Protein AF-A0A015N5W1-F1 (afdb_monomer)

Radius of gyration: 31.27 Å; Cα contacts (8 Å, |Δi|>4): 12; chains: 1; bounding box: 82×37×86 Å

Sequence (110 aa):
MEAPQNYKVSNILLIQNSITENEDDYIIESDNEEQQTYETDFAYLCEVLDKAKELLKESYNKPKRHLWLKNVRKNFRLLEKMNNDIKALENRRTMPKTWKNFNKNTMYWE

pLDDT: mean 76.63, std 20.02, range [40.5, 98.0]

Solvent-accessible surface area (backbone atoms only — not comparable to full-atom values): 7160 Å² total; per-residue (Å²): 138,86,79,86,83,80,85,78,77,84,79,82,75,71,91,80,76,80,81,73,80,71,74,76,70,71,75,76,77,69,52,60,65,58,55,52,47,51,56,49,50,52,52,50,54,51,50,53,51,51,52,52,51,48,53,56,59,66,35,72,84,42,98,57,38,70,64,52,47,66,62,54,54,64,72,46,52,63,58,52,48,42,54,50,51,43,52,55,51,62,77,40,72,90,52,93,82,55,81,87,78,47,47,94,72,39,66,87,67,125

Organism: Rhizophagus irregularis (strain DAOM 197198w) (NCBI:txid1432141)

Secondary structure (DSSP, 8-state):
-PPP------------S--------------HHHHHHHHHHHHHHHHHHHHHHHHHHHGGG-TTHHHHHHHHGGGGHHHHHHHHHHHHHHTTTTSPPPGGG--TTTTT--

Mean predicted aligned error: 15.24 Å

Structure (mmCIF, N/CA/C/O backbone):
data_AF-A0A015N5W1-F1
#
_entry.id   AF-A0A015N5W1-F1
#
loop_
_atom_site.group_PDB
_atom_site.id
_atom_site.type_symbol
_atom_site.label_atom_id
_atom_site.label_alt_id
_atom_site.label_comp_id
_atom_site.label_asym_id
_atom_site.label_entity_id
_atom_site.label_seq_id
_atom_site.pdbx_PDB_ins_code
_atom_site.Cartn_x
_atom_site.Cartn_y
_atom_site.Cartn_z
_atom_site.occupancy
_atom_site.B_iso_or_equiv
_atom_site.auth_seq_id
_atom_site.auth_comp_id
_atom_site.auth_asym_id
_atom_site.auth_atom_id
_atom_site.pdbx_PDB_model_num
ATOM 1 N N . MET A 1 1 ? 65.607 -6.293 -66.651 1.00 42.19 1 MET A N 1
ATOM 2 C CA . MET A 1 1 ? 66.135 -5.402 -65.598 1.00 42.19 1 MET A CA 1
ATOM 3 C C . MET A 1 1 ? 65.004 -4.479 -65.200 1.00 42.19 1 MET A C 1
ATOM 5 O O . MET A 1 1 ? 64.688 -3.560 -65.942 1.00 42.19 1 MET A O 1
ATOM 9 N N . GLU A 1 2 ? 64.316 -4.826 -64.118 1.00 40.50 2 GLU A N 1
ATOM 10 C CA . GLU A 1 2 ? 63.201 -4.058 -63.559 1.00 40.50 2 GLU A CA 1
ATOM 11 C C . GLU A 1 2 ? 63.750 -2.892 -62.727 1.00 40.50 2 GLU A C 1
ATOM 13 O O . GLU A 1 2 ? 64.698 -3.066 -61.962 1.00 40.50 2 GLU A O 1
ATOM 18 N N . ALA A 1 3 ? 63.173 -1.701 -62.898 1.00 46.28 3 ALA A N 1
ATOM 19 C CA . ALA A 1 3 ? 63.449 -0.535 -62.063 1.00 46.28 3 ALA A CA 1
ATOM 20 C C . ALA A 1 3 ? 62.454 -0.493 -60.883 1.00 46.28 3 ALA A C 1
ATOM 22 O O . ALA A 1 3 ? 61.292 -0.867 -61.061 1.00 46.28 3 ALA A O 1
ATOM 23 N N . PRO A 1 4 ? 62.871 -0.049 -59.683 1.00 46.78 4 PRO A N 1
ATOM 24 C CA . PRO A 1 4 ? 62.066 -0.183 -58.476 1.00 46.78 4 PRO A CA 1
ATOM 25 C C . PRO A 1 4 ? 60.916 0.833 -58.432 1.00 46.78 4 PRO A C 1
ATOM 27 O O . PRO A 1 4 ? 61.113 2.038 -58.584 1.00 46.78 4 PRO A O 1
ATOM 30 N N . GLN A 1 5 ? 59.710 0.325 -58.173 1.00 45.88 5 GLN A N 1
ATOM 31 C CA . GLN A 1 5 ? 58.515 1.105 -57.858 1.00 45.88 5 GLN A CA 1
ATOM 32 C C . GLN A 1 5 ? 58.645 1.696 -56.449 1.00 45.88 5 GLN A C 1
ATOM 34 O O . GLN A 1 5 ? 58.689 0.963 -55.463 1.00 45.88 5 GLN A O 1
ATOM 39 N N . ASN A 1 6 ? 58.711 3.025 -56.353 1.00 42.16 6 ASN A N 1
ATOM 40 C CA . ASN A 1 6 ? 58.744 3.743 -55.082 1.00 42.16 6 ASN A CA 1
ATOM 41 C C . ASN A 1 6 ? 57.307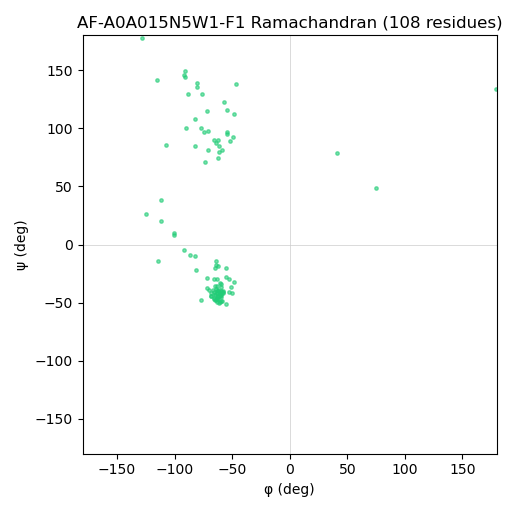 4.068 -54.645 1.00 42.16 6 ASN A C 1
ATOM 43 O O . ASN A 1 6 ? 56.678 5.003 -55.143 1.00 42.16 6 ASN A O 1
ATOM 47 N N . TYR A 1 7 ? 56.784 3.257 -53.732 1.00 45.91 7 TYR A N 1
ATOM 48 C CA . TYR A 1 7 ? 55.500 3.445 -53.064 1.00 45.91 7 TYR A CA 1
ATOM 49 C C . TYR A 1 7 ? 55.596 4.628 -52.090 1.00 45.91 7 TYR A C 1
ATOM 51 O O . TYR A 1 7 ? 56.060 4.497 -50.958 1.00 45.91 7 TYR A O 1
ATOM 59 N N . LYS A 1 8 ? 55.137 5.810 -52.515 1.00 45.31 8 LYS A N 1
ATOM 60 C CA . LYS A 1 8 ? 54.943 6.933 -51.593 1.00 45.31 8 LYS A CA 1
ATOM 61 C C . LYS A 1 8 ? 53.606 6.786 -50.870 1.00 45.31 8 LYS A C 1
ATOM 63 O O . LYS A 1 8 ? 52.539 6.947 -51.452 1.00 45.31 8 LYS A O 1
ATOM 68 N N . VAL A 1 9 ? 53.742 6.452 -49.591 1.00 45.0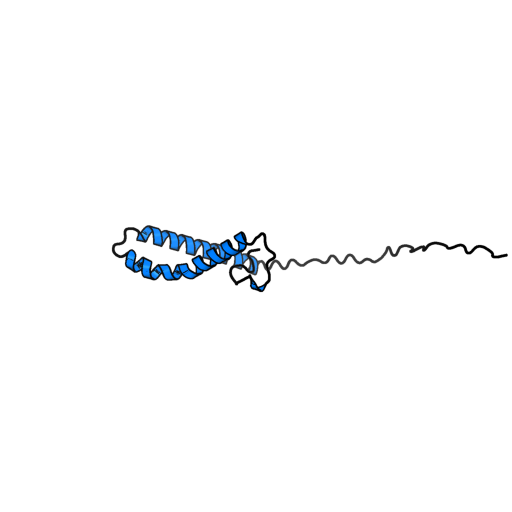9 9 VAL A N 1
ATOM 69 C CA . VAL A 1 9 ? 52.728 6.406 -48.537 1.00 45.09 9 VAL A CA 1
ATOM 70 C C . VAL A 1 9 ? 51.857 7.668 -48.541 1.00 45.09 9 VAL A C 1
ATOM 72 O O . VAL A 1 9 ? 52.348 8.782 -48.722 1.00 45.09 9 VAL A O 1
ATOM 75 N N . SER A 1 10 ? 50.557 7.446 -48.351 1.00 45.25 10 SER A N 1
ATOM 76 C CA . SER A 1 10 ? 49.458 8.408 -48.358 1.00 45.25 10 SER A CA 1
ATOM 77 C C . SER A 1 10 ? 49.714 9.656 -47.510 1.00 45.25 10 SER A C 1
ATOM 79 O O . SER A 1 10 ? 49.676 9.603 -46.283 1.00 45.25 10 SER A O 1
ATOM 81 N N . ASN A 1 11 ? 49.849 10.807 -48.167 1.00 46.12 11 ASN A N 1
ATOM 82 C CA . ASN A 1 11 ? 49.654 12.097 -47.515 1.00 46.12 11 ASN A CA 1
ATOM 83 C C . ASN A 1 11 ? 48.151 12.401 -47.484 1.00 46.12 11 ASN A C 1
ATOM 85 O O . ASN A 1 11 ? 47.633 13.092 -48.360 1.00 46.12 11 ASN A O 1
ATOM 89 N N . ILE A 1 12 ? 47.446 11.882 -46.474 1.00 48.31 12 ILE A N 1
ATOM 90 C CA . ILE A 1 12 ? 46.153 12.442 -46.056 1.00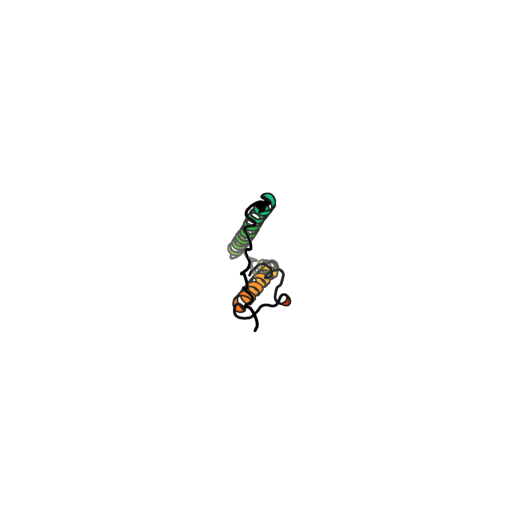 48.31 12 ILE A CA 1
ATOM 91 C C . ILE A 1 12 ? 46.484 13.781 -45.389 1.00 48.31 12 ILE A C 1
ATOM 93 O O . ILE A 1 12 ? 46.681 13.877 -44.179 1.00 48.31 12 ILE A O 1
ATOM 97 N N . LEU A 1 13 ? 46.679 14.802 -46.221 1.00 40.97 13 LEU A N 1
ATOM 98 C CA . LEU A 1 13 ? 46.956 16.159 -45.787 1.00 40.97 13 LEU A CA 1
ATOM 99 C C . LEU A 1 13 ? 45.645 16.760 -45.264 1.00 40.97 13 LEU A C 1
ATOM 101 O O . LEU A 1 13 ? 44.797 17.196 -46.034 1.00 40.97 13 LEU A O 1
ATOM 105 N N . LEU A 1 14 ? 45.498 16.700 -43.942 1.00 43.19 14 LEU A N 1
ATOM 106 C CA . LEU A 1 14 ? 44.869 17.707 -43.089 1.00 43.19 14 LEU A CA 1
ATOM 107 C C . LEU A 1 14 ? 43.585 18.360 -43.651 1.00 43.19 14 LEU A C 1
ATOM 109 O O . LEU A 1 14 ? 43.581 19.520 -44.059 1.00 43.19 14 LEU A O 1
ATOM 113 N N . ILE A 1 15 ? 42.452 17.658 -43.558 1.00 42.72 15 ILE A N 1
ATOM 114 C CA . ILE A 1 15 ? 41.146 18.329 -43.445 1.00 42.72 15 ILE A CA 1
ATOM 115 C C . ILE A 1 15 ? 41.065 18.883 -42.013 1.00 42.72 15 ILE A C 1
ATOM 117 O O . ILE A 1 15 ? 40.384 18.347 -41.148 1.00 42.72 15 ILE A O 1
ATOM 121 N N . GLN A 1 16 ? 41.852 19.916 -41.727 1.00 45.47 16 GLN A N 1
ATOM 122 C CA . GLN A 1 16 ? 41.637 20.799 -40.588 1.00 45.47 16 GLN A CA 1
ATOM 123 C C . GLN A 1 16 ? 41.135 22.106 -41.171 1.00 45.47 16 GLN A C 1
ATOM 125 O O . GLN A 1 16 ? 41.931 22.960 -41.537 1.00 45.47 16 GLN A O 1
ATOM 130 N N . ASN A 1 17 ? 39.823 22.169 -41.383 1.00 49.31 17 ASN A N 1
ATOM 131 C CA . ASN A 1 17 ? 38.975 23.348 -41.227 1.00 49.31 17 ASN A CA 1
ATOM 132 C C . ASN A 1 17 ? 37.548 22.938 -41.597 1.00 49.31 17 ASN A C 1
ATOM 134 O O . ASN A 1 17 ? 37.334 22.285 -42.616 1.00 49.31 17 ASN A O 1
ATOM 138 N N . SER A 1 18 ? 36.590 23.337 -40.759 1.00 48.94 18 SER A N 1
ATOM 139 C CA . SER A 1 18 ? 35.150 23.044 -40.816 1.00 48.94 18 SER A CA 1
ATOM 140 C C . SER A 1 18 ? 34.708 21.632 -40.403 1.00 48.94 18 SER A C 1
ATOM 142 O O . SER A 1 18 ? 33.863 21.020 -41.044 1.00 48.94 18 SER A O 1
ATOM 144 N N . ILE A 1 19 ? 35.198 21.148 -39.253 1.00 47.62 19 ILE A N 1
ATOM 145 C CA . ILE A 1 19 ? 34.261 20.503 -38.321 1.00 47.62 19 ILE A CA 1
ATOM 146 C C . ILE A 1 19 ? 33.540 21.674 -37.666 1.00 47.62 19 ILE A C 1
ATOM 148 O O . ILE A 1 19 ? 34.118 22.377 -36.842 1.00 47.62 19 ILE A O 1
ATOM 152 N N . THR A 1 20 ? 32.334 21.968 -38.135 1.00 48.19 20 THR A N 1
ATOM 153 C CA . THR A 1 20 ? 31.389 22.755 -37.355 1.00 48.19 20 THR A CA 1
ATOM 154 C C . THR A 1 20 ? 31.261 22.037 -36.021 1.00 48.19 20 THR A C 1
ATOM 156 O O . THR A 1 20 ? 30.849 20.876 -35.984 1.00 48.19 20 THR A O 1
ATOM 159 N N . GLU A 1 21 ? 31.674 22.693 -34.941 1.00 48.28 21 GLU A N 1
ATOM 160 C CA . GLU A 1 21 ? 31.184 22.373 -33.609 1.00 48.28 21 GLU A CA 1
ATOM 161 C C . GLU A 1 21 ? 29.679 22.635 -33.673 1.00 48.28 21 GLU A C 1
ATOM 163 O O . GLU A 1 21 ? 29.200 23.731 -33.404 1.00 48.28 21 GLU A O 1
ATOM 168 N N . ASN A 1 22 ? 28.922 21.639 -34.135 1.00 48.09 22 ASN A N 1
ATOM 169 C CA . ASN A 1 22 ? 27.579 21.482 -33.629 1.00 48.09 22 ASN A CA 1
ATOM 170 C C . ASN A 1 22 ? 27.817 21.118 -32.168 1.00 48.09 22 ASN A C 1
ATOM 172 O O . ASN A 1 22 ? 28.030 19.954 -31.825 1.00 48.09 22 ASN A O 1
ATOM 176 N N . GLU A 1 23 ? 27.881 22.145 -31.324 1.00 49.88 23 GLU A N 1
ATOM 177 C CA . GLU A 1 23 ? 27.279 22.040 -30.012 1.00 49.88 23 GLU A CA 1
ATOM 178 C C . GLU A 1 23 ? 25.871 21.518 -30.302 1.00 49.88 2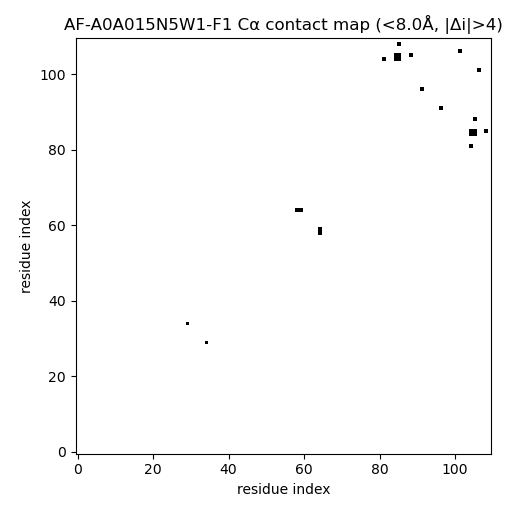3 GLU A C 1
ATOM 180 O O . GLU A 1 23 ? 24.963 22.270 -30.654 1.0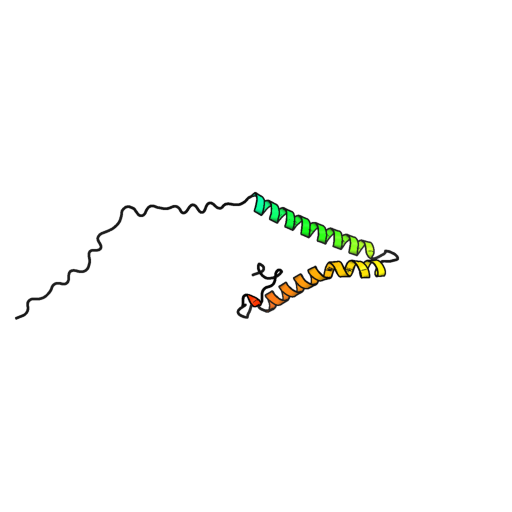0 49.88 23 GLU A O 1
ATOM 185 N N . ASP A 1 24 ? 25.718 20.191 -30.276 1.00 50.69 24 ASP A N 1
ATOM 186 C CA . ASP A 1 24 ? 24.447 19.590 -29.931 1.00 50.69 24 ASP A CA 1
ATOM 187 C C . ASP A 1 24 ? 24.206 20.081 -28.502 1.00 50.69 24 ASP A C 1
ATOM 189 O O . ASP A 1 24 ? 24.500 19.396 -27.518 1.00 50.69 24 ASP A O 1
ATOM 193 N N . ASP A 1 25 ? 23.741 21.329 -28.408 1.00 51.59 25 ASP A N 1
ATOM 194 C CA . ASP A 1 25 ? 22.897 21.806 -27.342 1.00 51.59 25 ASP A CA 1
ATOM 195 C C . ASP A 1 25 ? 21.772 20.778 -27.315 1.00 51.59 25 ASP A C 1
ATOM 197 O O . ASP A 1 25 ? 20.758 20.879 -28.011 1.00 51.59 25 ASP A O 1
ATOM 201 N N . TYR A 1 26 ? 21.976 19.719 -26.530 1.00 47.84 26 TYR A N 1
ATOM 202 C CA . TYR A 1 26 ? 20.867 19.078 -25.875 1.00 47.84 26 TYR A CA 1
ATOM 203 C C . TYR A 1 26 ? 20.213 20.224 -25.125 1.00 47.84 26 TYR A C 1
ATOM 205 O O . TYR A 1 26 ? 20.637 20.594 -24.029 1.00 47.84 26 TYR A O 1
ATOM 213 N N . ILE A 1 27 ? 19.195 20.811 -25.754 1.00 53.03 27 ILE A N 1
ATOM 214 C CA . ILE A 1 27 ? 18.134 21.469 -25.032 1.00 53.03 27 ILE A CA 1
ATOM 215 C C . ILE A 1 27 ? 17.676 20.367 -24.087 1.00 53.03 27 ILE A C 1
ATOM 217 O O . ILE A 1 27 ? 16.967 19.437 -24.470 1.00 53.03 27 ILE A O 1
ATOM 221 N N . ILE A 1 28 ? 18.188 20.406 -22.858 1.00 56.62 28 ILE A N 1
ATOM 222 C CA . ILE A 1 28 ? 17.523 19.783 -21.740 1.00 56.62 28 ILE A CA 1
ATOM 223 C C . ILE A 1 28 ? 16.247 20.605 -21.671 1.00 56.62 28 ILE A C 1
ATOM 225 O O . ILE A 1 28 ? 16.189 21.633 -20.996 1.00 56.62 28 ILE A O 1
ATOM 229 N N . GLU A 1 29 ? 15.239 20.187 -22.436 1.00 51.12 29 GLU A N 1
ATOM 230 C CA . GLU A 1 29 ? 13.848 20.438 -22.111 1.00 51.12 29 GLU A CA 1
ATOM 231 C C . GLU A 1 29 ? 13.647 19.710 -20.782 1.00 51.12 29 GLU A C 1
ATOM 233 O O . GLU A 1 29 ? 13.135 18.603 -20.680 1.00 51.12 29 GLU A O 1
ATOM 238 N N . SER A 1 30 ? 14.193 20.312 -19.728 1.00 57.06 30 SER A N 1
ATOM 239 C CA . SER A 1 30 ? 13.674 20.170 -18.396 1.00 57.06 30 SER A CA 1
ATOM 240 C C . SER A 1 30 ? 12.293 20.774 -18.535 1.00 57.06 30 SER A C 1
ATOM 242 O O . SER A 1 30 ? 12.130 21.986 -18.358 1.00 57.06 30 SER A O 1
ATOM 244 N N . ASP A 1 31 ? 11.320 19.934 -18.878 1.00 61.66 31 ASP A N 1
ATOM 245 C CA . ASP A 1 31 ? 9.920 20.186 -18.598 1.00 61.66 31 ASP A CA 1
ATOM 246 C C . ASP A 1 31 ? 9.826 20.336 -17.079 1.00 61.66 31 ASP A C 1
ATOM 248 O O . ASP A 1 31 ? 9.544 19.412 -16.321 1.00 61.66 31 ASP A O 1
ATOM 252 N N . ASN A 1 32 ? 10.163 21.535 -16.608 1.00 62.81 32 ASN A N 1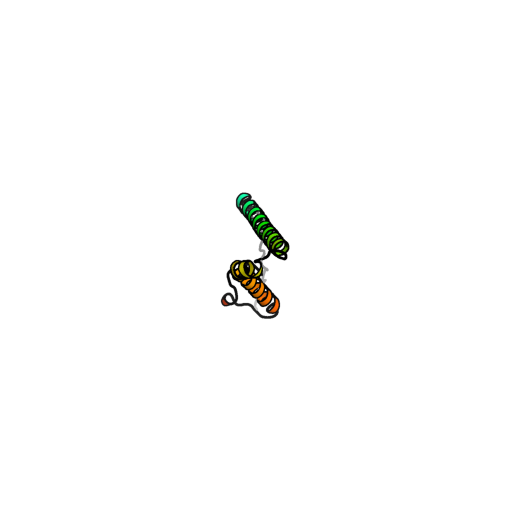
ATOM 253 C CA . ASN A 1 32 ? 10.157 21.926 -15.208 1.00 62.81 32 ASN A CA 1
ATOM 254 C C . ASN A 1 32 ? 8.759 21.677 -14.618 1.00 62.81 32 ASN A C 1
ATOM 256 O O . ASN A 1 32 ? 8.623 21.370 -13.440 1.00 62.81 32 ASN A O 1
ATOM 260 N N . GLU A 1 33 ? 7.728 21.736 -15.465 1.00 66.56 33 GLU A N 1
ATOM 261 C CA . GLU A 1 33 ? 6.354 21.353 -15.151 1.00 66.56 33 GLU A CA 1
ATOM 262 C C . GLU A 1 33 ? 6.184 19.838 -14.929 1.00 66.56 33 GLU A C 1
ATOM 264 O O . GLU A 1 33 ? 5.515 19.438 -13.975 1.00 66.56 33 GLU A O 1
ATOM 269 N N . GLU A 1 34 ? 6.809 18.981 -15.742 1.00 69.88 34 GLU A N 1
ATOM 270 C CA . GLU A 1 34 ? 6.749 17.520 -15.586 1.00 69.88 34 GLU A CA 1
ATOM 271 C C . GLU A 1 34 ? 7.495 17.082 -14.314 1.00 69.88 34 GLU A C 1
ATOM 273 O O . GLU A 1 34 ? 6.952 16.340 -13.494 1.00 69.88 34 GLU A O 1
ATOM 278 N N . GLN A 1 35 ? 8.686 17.640 -14.070 1.00 69.88 35 GLN A N 1
ATOM 279 C CA . GLN A 1 35 ? 9.470 17.385 -12.857 1.00 69.88 35 GLN A CA 1
ATOM 280 C C . GLN A 1 35 ? 8.743 17.843 -11.582 1.00 69.88 35 GLN A C 1
ATOM 282 O O . GLN A 1 35 ? 8.679 17.096 -10.602 1.00 69.88 35 GLN A O 1
ATOM 287 N N . GLN A 1 36 ? 8.136 19.035 -11.598 1.00 71.31 36 GLN A N 1
ATOM 288 C CA . GLN A 1 36 ? 7.310 19.518 -10.485 1.00 71.31 36 GLN A CA 1
ATOM 289 C C . GLN A 1 36 ? 6.073 18.641 -10.263 1.00 71.31 36 GLN A C 1
ATOM 291 O O . GLN A 1 36 ? 5.677 18.414 -9.115 1.00 71.31 36 GLN A O 1
ATOM 296 N N . THR A 1 37 ? 5.482 18.108 -11.334 1.00 81.38 37 THR A N 1
ATOM 297 C CA . THR A 1 37 ? 4.352 17.176 -11.243 1.00 81.38 37 THR A CA 1
ATOM 298 C C . THR A 1 37 ? 4.777 15.870 -10.567 1.00 81.38 37 THR A C 1
ATOM 300 O O . THR A 1 37 ? 4.096 15.420 -9.646 1.00 81.38 37 THR A O 1
ATOM 303 N N . TYR A 1 38 ? 5.941 15.311 -10.919 1.00 81.56 38 TYR A N 1
ATOM 304 C CA . TYR A 1 38 ? 6.471 14.100 -10.280 1.00 81.56 38 TYR A CA 1
ATOM 305 C C . TYR A 1 38 ? 6.771 14.278 -8.791 1.00 81.56 38 TYR A C 1
ATOM 307 O O . TYR A 1 38 ? 6.407 13.419 -7.985 1.00 81.56 38 TYR A O 1
ATOM 315 N N . GLU A 1 39 ? 7.427 15.375 -8.407 1.00 83.81 39 GLU A N 1
ATOM 316 C CA . GLU A 1 39 ? 7.725 15.658 -6.998 1.00 83.81 39 GLU A CA 1
ATOM 317 C C . GLU A 1 39 ? 6.438 15.834 -6.183 1.00 83.81 39 GLU A C 1
ATOM 319 O O . GLU A 1 39 ? 6.325 15.315 -5.067 1.00 83.81 39 GLU A O 1
ATOM 324 N N . THR A 1 40 ? 5.442 16.499 -6.773 1.00 90.19 40 THR A N 1
ATOM 325 C CA . THR A 1 40 ? 4.119 16.686 -6.168 1.00 90.19 40 THR A CA 1
ATOM 326 C C . THR A 1 40 ? 3.394 15.353 -5.989 1.00 90.19 40 THR A C 1
ATOM 328 O O . THR A 1 40 ? 2.908 15.062 -4.893 1.00 90.19 40 THR A O 1
ATOM 331 N N . ASP A 1 41 ? 3.365 14.510 -7.022 1.00 91.31 41 ASP A N 1
ATOM 332 C CA . ASP A 1 41 ? 2.744 13.186 -6.965 1.00 91.31 41 ASP A CA 1
ATOM 333 C C . ASP A 1 41 ? 3.446 12.276 -5.954 1.00 91.31 41 ASP A C 1
ATOM 335 O O . ASP A 1 41 ? 2.789 11.578 -5.176 1.00 91.31 41 ASP A O 1
ATOM 339 N N . PHE A 1 42 ? 4.779 12.306 -5.902 1.00 91.62 42 PHE A N 1
ATOM 340 C CA . PHE A 1 42 ? 5.548 11.542 -4.926 1.00 91.62 42 PHE A CA 1
ATOM 341 C C . PHE A 1 42 ? 5.200 11.951 -3.490 1.00 91.62 42 PHE A C 1
ATOM 343 O O . PHE A 1 42 ? 4.892 11.090 -2.656 1.00 91.62 42 PHE A O 1
ATOM 350 N N . ALA A 1 43 ? 5.205 13.257 -3.204 1.00 95.12 43 ALA A N 1
ATOM 351 C CA . ALA A 1 43 ? 4.846 13.787 -1.893 1.00 95.12 43 ALA A CA 1
ATOM 352 C C . ALA A 1 43 ? 3.407 13.409 -1.511 1.00 95.12 43 ALA A C 1
ATOM 354 O O . ALA A 1 43 ? 3.171 12.916 -0.405 1.00 95.12 43 ALA A O 1
ATOM 355 N N . TYR A 1 44 ? 2.465 13.554 -2.447 1.00 95.69 44 TYR A N 1
ATOM 356 C CA . TYR A 1 44 ? 1.066 13.182 -2.256 1.00 95.69 44 TYR A CA 1
ATOM 357 C C . TYR A 1 44 ? 0.902 11.695 -1.913 1.00 95.69 44 TYR A C 1
ATOM 359 O O . TYR A 1 44 ? 0.228 11.345 -0.940 1.00 95.69 44 TYR A O 1
ATOM 367 N N . LEU A 1 45 ? 1.540 10.798 -2.672 1.00 95.19 45 LEU A N 1
ATOM 368 C CA . LEU A 1 45 ? 1.463 9.357 -2.425 1.00 95.19 45 LEU A CA 1
ATOM 369 C C . LEU A 1 45 ? 2.043 8.981 -1.054 1.00 95.19 45 LEU A C 1
ATOM 371 O O . LEU A 1 45 ? 1.459 8.150 -0.350 1.00 95.19 45 LEU A O 1
ATOM 375 N N . CYS A 1 46 ? 3.151 9.608 -0.648 1.00 96.50 46 CYS A N 1
ATOM 376 C CA . CYS A 1 46 ? 3.733 9.414 0.681 1.00 96.50 46 CYS A CA 1
ATOM 377 C C . CYS A 1 46 ? 2.777 9.881 1.786 1.00 96.50 46 CYS A C 1
ATOM 379 O O . CYS A 1 46 ? 2.504 9.132 2.725 1.00 96.50 46 CYS A O 1
ATOM 381 N N . GLU A 1 47 ? 2.197 11.072 1.637 1.00 97.50 47 GLU A N 1
ATOM 382 C CA . GLU A 1 47 ? 1.249 11.634 2.600 1.00 97.50 47 GLU A CA 1
ATOM 383 C C . GLU A 1 47 ? 0.006 10.744 2.768 1.00 97.50 47 GLU A C 1
ATOM 385 O O . GLU A 1 47 ? -0.453 10.497 3.888 1.00 97.50 47 GLU A O 1
ATOM 390 N N . VAL A 1 48 ? -0.530 10.207 1.666 1.00 97.06 48 VAL A N 1
ATOM 391 C CA . VAL A 1 48 ? -1.659 9.265 1.696 1.00 97.06 48 VAL A CA 1
ATOM 392 C C . VAL A 1 48 ? -1.306 8.006 2.494 1.00 97.06 48 VAL A C 1
ATOM 394 O O . VAL A 1 48 ? -2.123 7.539 3.296 1.00 97.06 48 VAL A O 1
ATOM 397 N N . LEU A 1 49 ? -0.103 7.455 2.307 1.00 96.81 49 LEU A N 1
ATOM 398 C CA . LEU A 1 49 ? 0.357 6.277 3.048 1.00 96.81 49 LEU A CA 1
ATOM 399 C C . LEU A 1 49 ? 0.532 6.568 4.542 1.00 96.81 49 LEU A C 1
ATOM 401 O O . LEU A 1 49 ? 0.125 5.744 5.368 1.00 96.81 49 LEU A O 1
ATOM 405 N N . ASP A 1 50 ? 1.078 7.729 4.900 1.0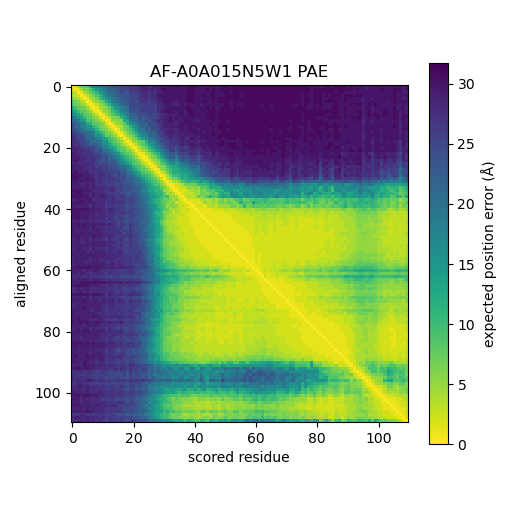0 98.00 50 ASP A N 1
ATOM 406 C CA . ASP A 1 50 ? 1.260 8.126 6.297 1.00 98.00 50 ASP A CA 1
ATOM 407 C C . ASP A 1 50 ? -0.078 8.339 7.009 1.00 98.00 50 ASP A C 1
ATOM 409 O O . ASP A 1 50 ? -0.311 7.744 8.066 1.00 98.00 50 ASP A O 1
ATOM 413 N N . LYS A 1 51 ? -1.025 9.048 6.386 1.00 97.31 51 LYS A N 1
ATOM 414 C CA . LYS A 1 51 ? -2.394 9.197 6.911 1.00 97.31 51 LYS A CA 1
ATOM 415 C C . LYS A 1 51 ? -3.099 7.849 7.060 1.00 97.31 51 LYS A C 1
ATOM 417 O O . LYS A 1 51 ? -3.749 7.579 8.071 1.00 97.31 51 LYS A O 1
ATOM 422 N N . ALA A 1 52 ? -2.955 6.951 6.082 1.00 96.19 52 ALA A N 1
ATOM 423 C CA . ALA A 1 52 ? -3.514 5.603 6.177 1.00 96.19 52 ALA A CA 1
ATOM 424 C C . ALA A 1 52 ? -2.898 4.807 7.344 1.00 96.19 52 ALA A C 1
ATOM 426 O O . ALA A 1 52 ? -3.604 4.082 8.053 1.00 96.19 52 ALA A O 1
ATOM 427 N N . LYS A 1 53 ? -1.590 4.958 7.576 1.00 96.25 53 LYS A N 1
ATOM 428 C CA . LYS A 1 53 ? -0.867 4.347 8.698 1.00 96.25 53 LYS A CA 1
ATOM 429 C C . LYS A 1 53 ? -1.316 4.911 10.047 1.00 96.25 53 LYS A C 1
ATOM 431 O O . LYS A 1 53 ? -1.455 4.137 10.996 1.00 96.25 53 LYS A O 1
ATOM 436 N N . GLU A 1 54 ? -1.571 6.211 10.147 1.00 97.06 54 GLU A N 1
ATOM 437 C CA . GLU A 1 54 ? -2.146 6.844 11.341 1.00 97.06 54 GLU A CA 1
ATOM 438 C C . GLU A 1 54 ? -3.540 6.294 11.649 1.00 97.06 54 GLU A C 1
ATOM 440 O O . GLU A 1 54 ? -3.762 5.783 12.747 1.00 97.06 54 GLU A O 1
ATOM 445 N N . LEU A 1 55 ? -4.435 6.250 10.657 1.00 95.50 55 LEU A N 1
ATOM 446 C CA . LEU A 1 55 ? -5.780 5.682 10.812 1.00 95.50 55 LEU A CA 1
ATOM 447 C C . LEU A 1 55 ? -5.746 4.215 11.267 1.00 95.50 55 LEU A C 1
ATOM 449 O O . LEU A 1 55 ? -6.534 3.799 12.120 1.00 95.50 55 LEU A O 1
ATOM 453 N N . LEU A 1 56 ? -4.815 3.413 10.736 1.00 95.31 56 LEU A N 1
ATOM 454 C CA . LEU A 1 56 ? -4.610 2.034 11.186 1.00 95.31 56 LEU A CA 1
ATOM 455 C C . LEU A 1 56 ? -4.230 1.974 12.672 1.00 95.31 56 LEU A C 1
ATOM 457 O O . LEU A 1 56 ? -4.800 1.160 13.404 1.00 95.31 56 LEU A O 1
ATOM 461 N N . LYS A 1 57 ? -3.316 2.837 13.135 1.00 95.50 57 LYS A N 1
ATOM 462 C CA . LYS A 1 57 ? -2.921 2.916 14.551 1.00 95.50 57 LYS A CA 1
ATOM 463 C C . LYS A 1 57 ? -4.085 3.363 15.436 1.00 95.50 57 LYS A C 1
ATOM 465 O O . LYS A 1 57 ? -4.371 2.706 16.434 1.00 95.50 57 LYS A O 1
ATOM 470 N N . GLU A 1 58 ? -4.798 4.418 15.052 1.00 95.00 58 GLU A N 1
ATOM 471 C CA . GLU A 1 58 ? -5.962 4.926 15.790 1.00 95.00 58 GLU A CA 1
ATOM 472 C C . GLU A 1 58 ? -7.088 3.894 15.901 1.00 95.00 58 GLU A C 1
ATOM 474 O O . GLU A 1 58 ? -7.808 3.836 16.905 1.00 95.00 58 GLU A O 1
ATOM 479 N N . SER A 1 59 ? -7.235 3.045 14.880 1.00 94.31 59 SER A N 1
ATOM 480 C CA . SER A 1 59 ? -8.244 1.990 14.867 1.00 94.31 59 SER A CA 1
ATOM 481 C C . SER A 1 59 ? -8.020 0.926 15.950 1.00 94.31 59 SER A C 1
ATOM 483 O O . SER A 1 59 ? -8.970 0.229 16.311 1.00 94.31 59 SER A O 1
ATOM 485 N N . TYR A 1 60 ? -6.803 0.799 16.499 1.00 92.69 60 TYR A N 1
ATOM 486 C CA . TYR A 1 60 ? -6.393 -0.318 17.358 1.00 92.69 60 TYR A CA 1
ATOM 487 C C . TYR A 1 60 ? -7.343 -0.570 18.541 1.00 92.69 60 TYR A C 1
ATOM 489 O O . TYR A 1 60 ? -7.687 -1.727 18.806 1.00 92.69 60 TYR A O 1
ATOM 497 N N . ASN A 1 61 ? -7.822 0.510 19.171 1.00 91.69 61 ASN A N 1
ATOM 498 C CA . ASN A 1 61 ? -8.703 0.492 20.345 1.00 91.69 61 ASN A CA 1
ATOM 499 C C . ASN A 1 61 ? -10.192 0.727 20.016 1.00 91.69 61 ASN A C 1
ATOM 501 O O . ASN A 1 61 ? -11.004 0.908 20.922 1.00 91.69 61 ASN A O 1
ATOM 505 N N . LYS A 1 62 ? -10.590 0.764 18.735 1.00 95.31 62 LYS A N 1
ATOM 506 C CA . LYS A 1 62 ? -11.987 1.039 18.358 1.00 95.31 62 LYS A CA 1
ATOM 507 C C . LYS A 1 62 ? -12.863 -0.220 18.496 1.00 95.31 62 LYS A C 1
ATOM 509 O O . LYS A 1 62 ? -12.471 -1.295 18.036 1.00 95.31 62 LYS A O 1
ATOM 514 N N . PRO A 1 63 ? -14.106 -0.102 19.004 1.00 90.50 63 PRO A N 1
ATOM 515 C CA . PRO A 1 63 ? -14.965 -1.247 19.343 1.00 90.50 63 PRO A CA 1
ATOM 516 C C . PRO A 1 63 ? -15.390 -2.128 18.150 1.00 90.50 63 PRO A C 1
ATOM 518 O O . PRO A 1 63 ? -15.852 -3.247 18.343 1.00 90.50 63 PRO A O 1
ATOM 521 N N . LYS A 1 64 ? -15.211 -1.670 16.902 1.00 94.62 64 LYS A N 1
ATOM 522 C CA . LYS A 1 64 ? -15.530 -2.427 15.671 1.00 94.62 64 LYS A CA 1
ATOM 523 C C . LYS A 1 64 ? -14.343 -2.563 14.711 1.00 94.62 64 LYS A C 1
ATOM 525 O O . LYS A 1 64 ? -14.535 -2.739 13.507 1.00 94.62 64 LYS A O 1
ATOM 530 N N . ARG A 1 65 ? -13.110 -2.514 15.231 1.00 94.88 65 ARG A N 1
ATOM 531 C CA . ARG A 1 65 ? -11.878 -2.572 14.422 1.00 94.88 65 ARG A CA 1
ATOM 532 C C . ARG A 1 65 ? -11.856 -3.737 13.434 1.00 94.88 65 ARG A C 1
ATOM 534 O O . ARG A 1 65 ? -11.462 -3.554 12.295 1.00 94.88 65 ARG A O 1
ATOM 541 N N . HIS A 1 66 ? -12.299 -4.926 13.838 1.00 94.44 66 HIS A N 1
ATOM 542 C CA . HIS A 1 66 ? -12.242 -6.116 12.986 1.00 94.44 66 HIS A CA 1
ATOM 543 C C . HIS A 1 66 ? -13.122 -5.987 11.727 1.00 94.44 66 HIS A C 1
ATOM 545 O O . HIS A 1 66 ? -12.700 -6.394 10.646 1.00 94.44 66 HIS A O 1
ATOM 551 N N . LEU A 1 67 ? -14.307 -5.370 11.839 1.00 95.56 67 LEU A N 1
ATOM 552 C CA . LEU A 1 67 ? -15.183 -5.094 10.693 1.00 95.56 67 LEU A CA 1
ATOM 553 C C . LEU A 1 67 ? -14.562 -4.045 9.771 1.00 95.56 67 LEU A C 1
ATOM 555 O O . LEU A 1 67 ? -14.532 -4.231 8.556 1.00 95.56 67 LEU A O 1
ATOM 559 N N . TRP A 1 68 ? -14.023 -2.971 10.352 1.00 95.25 68 TRP A N 1
ATOM 560 C CA . TRP A 1 68 ? -13.347 -1.922 9.593 1.00 95.25 68 TRP A CA 1
ATOM 561 C C . TRP A 1 68 ? -12.115 -2.465 8.853 1.00 95.25 68 TRP A C 1
ATOM 563 O O . TRP A 1 68 ? -12.003 -2.282 7.643 1.00 95.25 68 TRP A O 1
ATOM 573 N N . LEU A 1 69 ? -11.261 -3.245 9.525 1.00 95.00 69 LEU A N 1
ATOM 574 C CA . LEU A 1 69 ? -10.088 -3.889 8.924 1.00 95.00 69 LEU A CA 1
ATOM 575 C C . LEU A 1 69 ? -10.466 -4.841 7.785 1.00 95.00 69 LEU A C 1
ATOM 577 O O . LEU A 1 69 ? -9.786 -4.856 6.762 1.00 95.00 69 LEU A O 1
ATOM 581 N N . LYS A 1 70 ? -11.555 -5.614 7.915 1.00 93.62 70 LYS A N 1
ATOM 582 C CA . LYS A 1 70 ? -12.035 -6.498 6.838 1.00 93.62 70 LYS A CA 1
ATOM 583 C C . LYS A 1 70 ? -12.370 -5.715 5.564 1.00 93.62 70 LYS A C 1
ATOM 585 O O . LYS A 1 70 ? -12.109 -6.206 4.465 1.00 93.62 70 LYS A O 1
ATOM 590 N N . ASN A 1 71 ? -12.917 -4.510 5.711 1.00 92.19 71 ASN A N 1
ATOM 591 C CA . ASN A 1 71 ? -13.242 -3.635 4.587 1.00 92.19 71 ASN A CA 1
ATOM 592 C C . ASN A 1 71 ? -11.989 -2.955 4.022 1.00 92.19 71 ASN A C 1
ATOM 594 O O . ASN A 1 71 ? -11.756 -3.010 2.817 1.00 92.19 71 ASN A O 1
ATOM 598 N N . VAL A 1 72 ? -11.146 -2.390 4.889 1.00 94.25 72 VAL A N 1
ATOM 599 C CA . VAL A 1 72 ? -9.955 -1.623 4.493 1.00 94.25 72 VAL A CA 1
ATOM 600 C C . VAL A 1 72 ? -8.839 -2.504 3.926 1.00 94.25 72 VAL A C 1
ATOM 602 O O . VAL A 1 72 ? -8.112 -2.060 3.042 1.00 94.25 72 VAL A O 1
ATOM 605 N N . ARG A 1 73 ? -8.731 -3.778 4.332 1.00 94.38 73 ARG A N 1
ATOM 606 C CA . ARG A 1 73 ? -7.711 -4.718 3.822 1.00 94.38 73 ARG A CA 1
ATOM 607 C C . ARG A 1 73 ? -7.664 -4.778 2.295 1.00 94.38 73 ARG A C 1
ATOM 609 O O . ARG A 1 73 ? -6.589 -4.926 1.723 1.00 94.38 73 ARG A O 1
ATOM 616 N N . LYS A 1 74 ? -8.815 -4.674 1.626 1.00 92.06 74 LYS A N 1
ATOM 617 C CA . LYS A 1 74 ? -8.893 -4.756 0.160 1.00 92.06 74 LYS A CA 1
ATOM 618 C C . LYS A 1 74 ? -8.136 -3.616 -0.528 1.00 92.06 74 LYS A C 1
ATOM 620 O O . LYS A 1 74 ? -7.574 -3.850 -1.595 1.00 92.06 74 LYS A O 1
ATOM 625 N N . ASN A 1 75 ? -8.050 -2.447 0.108 1.00 93.69 75 ASN A N 1
ATOM 626 C CA . ASN A 1 75 ? -7.334 -1.282 -0.417 1.00 93.69 75 ASN A CA 1
ATOM 627 C C . ASN A 1 75 ? -5.820 -1.545 -0.514 1.00 93.69 75 ASN A C 1
ATOM 629 O O . ASN A 1 75 ? -5.159 -1.041 -1.413 1.00 93.69 75 ASN A O 1
ATOM 633 N N . PHE A 1 76 ? -5.276 -2.403 0.356 1.00 95.06 76 PHE A N 1
ATOM 634 C CA . PHE A 1 76 ? -3.846 -2.728 0.396 1.00 95.06 76 PHE A CA 1
ATOM 635 C C . PHE A 1 76 ? -3.419 -3.789 -0.626 1.00 95.06 76 PHE A C 1
ATOM 637 O O . PHE A 1 76 ? -2.225 -3.986 -0.824 1.00 95.06 76 PHE A O 1
ATOM 644 N N . ARG A 1 77 ? -4.355 -4.469 -1.305 1.00 94.06 77 ARG A N 1
ATOM 645 C CA . ARG A 1 77 ? -4.028 -5.586 -2.212 1.00 94.06 77 ARG A CA 1
ATOM 646 C C . ARG A 1 77 ? -3.101 -5.167 -3.357 1.00 94.06 77 ARG A C 1
ATOM 648 O O . ARG A 1 77 ? -2.216 -5.927 -3.740 1.00 94.06 77 ARG A O 1
ATOM 655 N N . LEU A 1 78 ? -3.318 -3.979 -3.919 1.00 93.25 78 LEU A N 1
ATOM 656 C CA . LEU A 1 78 ? -2.486 -3.470 -5.012 1.00 93.25 78 LEU A CA 1
ATOM 657 C C . LEU A 1 78 ? -1.090 -3.064 -4.517 1.00 93.25 78 LEU A C 1
ATOM 659 O O . LEU A 1 78 ? -0.111 -3.363 -5.194 1.00 93.25 78 LEU A O 1
ATOM 663 N N . LEU A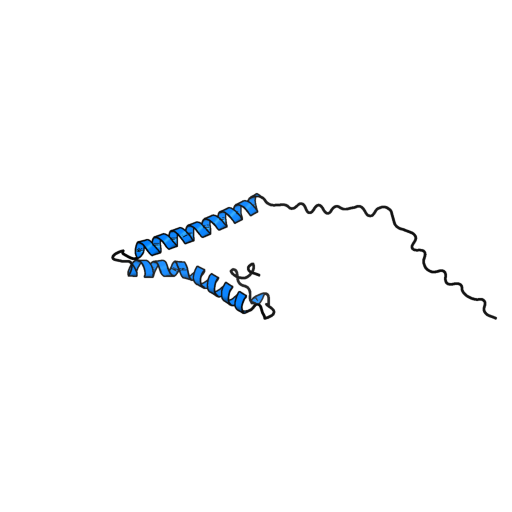 1 79 ? -0.994 -2.494 -3.311 1.00 94.94 79 LEU A N 1
ATOM 664 C CA . LEU A 1 79 ? 0.284 -2.180 -2.661 1.00 94.94 79 LEU A CA 1
ATOM 665 C C . LEU A 1 79 ? 1.078 -3.453 -2.336 1.00 94.94 79 LEU A C 1
ATOM 667 O O . LEU A 1 79 ? 2.274 -3.529 -2.594 1.00 94.94 79 LEU A O 1
ATOM 671 N N . GLU A 1 80 ? 0.409 -4.490 -1.826 1.00 95.56 80 GLU A N 1
ATOM 672 C CA . GLU A 1 80 ? 1.023 -5.798 -1.574 1.00 95.56 80 GLU A CA 1
ATOM 673 C C . GLU A 1 80 ? 1.552 -6.423 -2.870 1.00 95.56 80 GLU A C 1
ATOM 675 O O . GLU A 1 80 ? 2.676 -6.925 -2.903 1.00 95.56 80 GLU A O 1
ATOM 680 N N . LYS A 1 81 ? 0.777 -6.340 -3.959 1.00 95.12 81 LYS A N 1
ATOM 681 C CA . LYS A 1 81 ? 1.223 -6.789 -5.281 1.00 95.12 81 LYS A CA 1
ATOM 682 C C . LYS A 1 81 ? 2.465 -6.022 -5.740 1.00 95.12 81 LYS A C 1
ATOM 684 O O . LYS A 1 81 ? 3.424 -6.664 -6.149 1.00 95.12 81 LYS A O 1
ATOM 689 N N . MET A 1 82 ? 2.463 -4.692 -5.647 1.00 95.25 82 MET A N 1
ATOM 690 C CA . MET A 1 82 ? 3.622 -3.860 -5.993 1.00 95.25 82 MET A CA 1
ATOM 691 C C . MET A 1 82 ? 4.865 -4.287 -5.206 1.00 95.25 82 MET A C 1
ATOM 693 O O . MET A 1 82 ? 5.883 -4.610 -5.810 1.00 95.25 82 MET A O 1
ATOM 697 N N . ASN A 1 83 ? 4.758 -4.410 -3.881 1.00 94.75 83 ASN A N 1
ATOM 698 C CA . ASN A 1 83 ? 5.867 -4.840 -3.026 1.00 94.75 83 ASN A CA 1
ATOM 699 C C . ASN A 1 83 ? 6.416 -6.221 -3.415 1.00 94.75 83 ASN A C 1
ATOM 701 O O . ASN A 1 83 ? 7.627 -6.434 -3.420 1.00 94.75 83 ASN A O 1
ATOM 705 N N . ASN A 1 84 ? 5.533 -7.172 -3.726 1.00 94.06 84 ASN A N 1
ATOM 706 C CA . ASN A 1 84 ? 5.935 -8.517 -4.132 1.00 94.06 84 ASN A CA 1
ATOM 707 C C . ASN A 1 84 ? 6.584 -8.530 -5.518 1.00 94.06 84 ASN A C 1
ATOM 709 O O . ASN A 1 84 ? 7.566 -9.243 -5.715 1.00 94.06 84 ASN A O 1
ATOM 713 N N . ASP A 1 85 ? 6.065 -7.736 -6.455 1.00 92.62 85 ASP A N 1
ATOM 714 C CA . ASP A 1 85 ? 6.632 -7.597 -7.795 1.00 92.62 85 ASP A CA 1
ATOM 715 C C . ASP A 1 85 ? 8.055 -7.014 -7.728 1.00 92.62 85 ASP A C 1
ATOM 717 O O . ASP A 1 85 ? 8.962 -7.565 -8.353 1.00 92.62 85 ASP A O 1
ATOM 721 N N . ILE A 1 86 ? 8.274 -5.970 -6.915 1.00 91.88 86 ILE A N 1
ATOM 722 C CA . ILE A 1 86 ? 9.602 -5.374 -6.692 1.00 91.88 86 ILE A CA 1
ATOM 723 C C . ILE A 1 86 ? 10.567 -6.372 -6.042 1.00 91.88 86 ILE A C 1
ATOM 725 O O . ILE A 1 86 ? 11.651 -6.611 -6.570 1.00 91.88 86 ILE A O 1
ATOM 729 N N . LYS A 1 87 ? 10.164 -7.040 -4.954 1.00 90.56 87 LYS A N 1
ATOM 730 C CA . LYS A 1 87 ? 11.000 -8.070 -4.307 1.00 90.56 87 LYS A CA 1
ATOM 731 C C . LYS A 1 87 ? 11.363 -9.206 -5.262 1.00 90.56 87 LYS A C 1
ATOM 733 O O . LYS A 1 87 ? 12.487 -9.702 -5.256 1.00 90.56 87 LYS A O 1
ATOM 738 N N . ALA A 1 88 ? 10.410 -9.646 -6.084 1.00 88.25 88 ALA A N 1
ATOM 739 C CA . ALA A 1 88 ? 10.656 -10.678 -7.083 1.00 88.25 88 ALA A CA 1
ATOM 740 C C . ALA A 1 88 ? 11.651 -10.208 -8.153 1.00 88.25 88 ALA A C 1
ATOM 742 O O . ALA A 1 88 ? 12.456 -11.017 -8.613 1.00 88.25 88 ALA A O 1
ATOM 743 N N . LEU A 1 89 ? 11.615 -8.927 -8.535 1.00 87.00 89 LEU A N 1
ATOM 744 C CA . LEU A 1 89 ? 12.591 -8.331 -9.442 1.00 87.00 89 LEU A CA 1
ATOM 745 C C . LEU A 1 89 ? 13.994 -8.298 -8.819 1.00 87.00 89 LEU A C 1
ATOM 747 O O . LEU A 1 89 ? 14.951 -8.725 -9.464 1.00 87.00 89 LEU A O 1
ATOM 751 N N . GLU A 1 90 ? 14.113 -7.855 -7.565 1.00 83.94 90 GLU A N 1
ATOM 752 C CA . GLU A 1 90 ? 15.384 -7.787 -6.828 1.00 83.94 90 GLU A CA 1
ATOM 753 C C . GLU A 1 90 ? 16.033 -9.166 -6.670 1.00 83.94 90 GLU A C 1
ATOM 755 O O . GLU A 1 90 ? 17.222 -9.332 -6.945 1.00 83.94 90 GLU A O 1
ATOM 760 N N . ASN A 1 91 ? 15.239 -10.186 -6.332 1.00 82.88 91 ASN A N 1
ATOM 761 C CA . ASN A 1 91 ? 15.704 -11.571 -6.207 1.00 82.88 91 ASN A CA 1
ATOM 762 C C . ASN A 1 91 ? 16.202 -12.172 -7.533 1.00 82.88 91 ASN A C 1
ATOM 764 O O . ASN A 1 91 ? 16.894 -13.188 -7.530 1.00 82.88 91 ASN A O 1
ATOM 768 N N . ARG A 1 92 ? 15.848 -11.568 -8.673 1.00 77.31 92 ARG A N 1
ATOM 769 C CA . ARG A 1 92 ? 16.231 -12.015 -10.020 1.00 77.31 92 ARG A CA 1
ATOM 770 C C . ARG A 1 92 ? 17.386 -11.210 -10.614 1.00 77.31 92 ARG A C 1
ATOM 772 O O . ARG A 1 92 ? 17.683 -11.386 -11.792 1.00 77.31 92 ARG A O 1
ATOM 779 N N . ARG A 1 93 ? 18.061 -10.362 -9.827 1.00 71.69 93 ARG A N 1
ATOM 780 C CA . ARG A 1 93 ? 19.197 -9.535 -10.284 1.00 71.69 93 ARG A CA 1
ATOM 781 C C . ARG A 1 93 ? 20.346 -10.332 -10.921 1.00 71.69 93 ARG A C 1
ATOM 783 O O . ARG A 1 93 ? 21.115 -9.757 -11.677 1.00 71.69 93 ARG A O 1
ATOM 790 N N . THR A 1 94 ? 20.450 -11.637 -10.662 1.00 70.00 94 THR A N 1
ATOM 791 C CA . THR A 1 94 ? 21.505 -12.513 -11.203 1.00 70.00 94 THR A CA 1
ATOM 792 C C . THR A 1 94 ? 21.145 -13.214 -12.520 1.00 70.00 94 THR A C 1
ATOM 794 O O . THR A 1 94 ? 22.002 -13.892 -13.083 1.00 70.00 94 THR A O 1
ATOM 797 N N . MET A 1 95 ? 19.915 -13.071 -13.036 1.00 72.00 95 MET A N 1
ATOM 798 C CA . MET A 1 95 ? 19.498 -13.670 -14.311 1.00 72.00 95 MET A CA 1
ATOM 799 C C . MET A 1 95 ? 19.174 -12.605 -15.369 1.00 72.00 95 MET A C 1
ATOM 801 O O . MET A 1 95 ? 18.536 -11.605 -15.037 1.00 72.00 95 MET A O 1
ATOM 805 N N . PRO A 1 96 ? 19.523 -12.830 -16.653 1.00 65.19 96 PRO A N 1
ATOM 806 C CA . PRO A 1 96 ? 19.126 -11.941 -17.741 1.00 65.19 96 PRO A CA 1
ATOM 807 C C . PRO A 1 96 ? 17.603 -11.787 -17.797 1.00 65.19 96 PRO A C 1
ATOM 809 O O . PRO A 1 96 ? 16.863 -12.769 -17.922 1.00 65.19 96 PRO A O 1
ATOM 812 N N . LYS A 1 97 ? 17.117 -10.548 -17.693 1.00 73.25 97 LYS A N 1
ATOM 813 C CA . LYS A 1 97 ? 15.686 -10.245 -17.728 1.00 73.25 97 LYS A CA 1
ATOM 814 C C . LYS A 1 97 ? 15.244 -10.040 -19.175 1.00 73.25 97 LYS A C 1
ATOM 816 O O . LYS A 1 97 ? 15.830 -9.261 -19.915 1.00 73.25 97 LYS A O 1
ATOM 821 N N . THR A 1 98 ? 14.178 -10.723 -19.582 1.00 74.06 98 THR A N 1
ATOM 822 C CA . THR A 1 98 ? 13.488 -10.435 -20.847 1.00 74.06 98 THR A CA 1
ATOM 823 C C . THR A 1 98 ? 12.377 -9.415 -20.617 1.00 74.06 98 THR A C 1
ATOM 825 O O . THR A 1 98 ? 11.735 -9.479 -19.571 1.00 74.06 98 THR A O 1
ATOM 828 N N . TRP A 1 99 ? 12.057 -8.576 -21.608 1.00 67.69 99 TRP A N 1
ATOM 829 C CA . TRP A 1 99 ? 10.960 -7.589 -21.554 1.00 67.69 99 TRP A CA 1
ATOM 830 C C . TRP A 1 99 ? 9.615 -8.151 -21.050 1.00 67.69 99 TRP A C 1
ATOM 832 O O . TRP A 1 99 ? 8.878 -7.482 -20.334 1.00 67.69 99 TRP A O 1
ATOM 842 N N . LYS A 1 100 ? 9.327 -9.429 -21.332 1.00 75.38 100 LYS A N 1
ATOM 843 C CA . LYS A 1 100 ? 8.139 -10.156 -20.844 1.00 75.38 100 LYS A CA 1
ATOM 844 C C . LYS A 1 100 ? 8.064 -10.292 -19.311 1.00 75.38 100 LYS A C 1
ATOM 846 O O . LYS A 1 100 ? 6.999 -10.582 -18.773 1.00 75.38 100 LYS A O 1
ATOM 851 N N . ASN A 1 101 ? 9.180 -10.117 -18.607 1.00 73.00 101 ASN A N 1
ATOM 852 C CA . ASN A 1 101 ? 9.267 -10.272 -17.155 1.00 73.00 101 ASN A CA 1
ATOM 853 C C . ASN A 1 101 ? 8.907 -8.991 -16.394 1.00 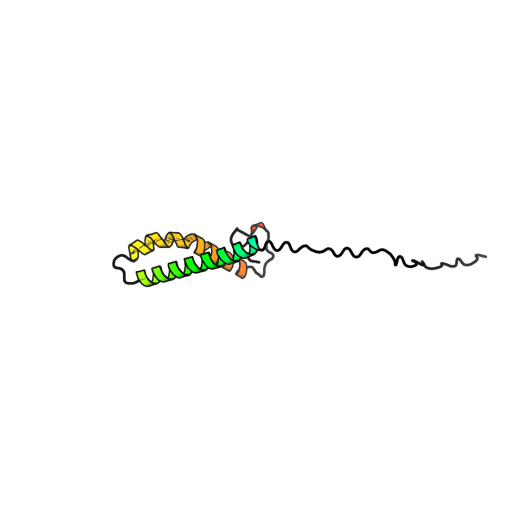73.00 101 ASN A C 1
ATOM 855 O O . ASN A 1 101 ? 8.770 -9.045 -15.170 1.00 73.00 101 ASN A O 1
ATOM 859 N N . PHE A 1 102 ? 8.752 -7.866 -17.094 1.00 82.00 102 PHE A N 1
ATOM 860 C CA . PHE A 1 102 ? 8.356 -6.603 -16.490 1.00 82.00 102 PHE A CA 1
ATOM 861 C C . PHE A 1 102 ? 6.842 -6.432 -16.517 1.00 82.00 102 PHE A C 1
ATOM 863 O O . PHE A 1 102 ? 6.141 -6.872 -17.427 1.00 82.00 102 PHE A O 1
ATOM 870 N N . ASN A 1 103 ? 6.330 -5.785 -15.483 1.00 87.62 103 ASN A N 1
ATOM 871 C CA . ASN A 1 103 ? 4.956 -5.332 -15.398 1.00 87.62 103 ASN A CA 1
ATOM 872 C C . ASN A 1 103 ? 4.958 -3.844 -15.023 1.00 87.62 103 ASN A C 1
ATOM 874 O O . ASN A 1 103 ? 6.017 -3.270 -14.785 1.00 87.62 103 ASN A O 1
ATOM 878 N N . LYS A 1 104 ? 3.781 -3.216 -14.938 1.00 89.50 104 LYS A N 1
ATOM 879 C CA . LYS A 1 104 ? 3.670 -1.777 -14.636 1.00 89.50 104 LYS A CA 1
ATOM 880 C C . LYS A 1 104 ? 4.415 -1.338 -13.365 1.00 89.50 104 LYS A C 1
ATOM 882 O O . LYS A 1 104 ? 4.869 -0.208 -13.314 1.00 89.50 104 LYS A O 1
ATOM 887 N N . ASN A 1 105 ? 4.559 -2.220 -12.374 1.00 90.81 105 ASN A N 1
ATOM 888 C CA . ASN A 1 105 ? 5.274 -1.934 -11.129 1.00 90.81 105 ASN A CA 1
ATOM 889 C C . ASN A 1 105 ? 6.797 -2.086 -11.259 1.00 90.81 105 ASN A C 1
ATOM 891 O O . ASN A 1 105 ? 7.516 -1.557 -10.428 1.00 90.81 105 ASN A O 1
ATOM 895 N N . THR A 1 106 ? 7.294 -2.847 -12.238 1.00 89.19 106 THR A N 1
ATOM 896 C CA . THR A 1 106 ? 8.722 -3.199 -12.352 1.00 89.19 106 THR A CA 1
ATOM 897 C C . THR A 1 106 ? 9.408 -2.619 -13.582 1.00 89.19 106 THR A C 1
ATOM 899 O O . THR A 1 106 ? 10.630 -2.632 -13.636 1.00 89.19 106 THR A O 1
ATOM 902 N N . MET A 1 107 ? 8.648 -2.125 -14.565 1.00 88.00 107 MET A N 1
ATOM 903 C CA . MET A 1 107 ? 9.164 -1.659 -15.859 1.00 88.00 107 MET A CA 1
ATOM 904 C C . MET A 1 107 ? 10.167 -0.508 -15.739 1.00 88.00 107 MET A C 1
ATOM 906 O O . MET A 1 107 ? 11.107 -0.458 -16.520 1.00 88.00 107 MET A O 1
ATOM 910 N N . TYR A 1 108 ? 9.979 0.370 -14.752 1.00 86.94 108 TYR A N 1
ATOM 911 C CA . TYR A 1 108 ? 10.850 1.519 -14.484 1.00 86.94 108 TYR A CA 1
ATOM 912 C C . TYR A 1 108 ? 11.622 1.369 -13.158 1.00 86.94 108 TYR A C 1
ATOM 914 O O . TYR A 1 108 ? 12.057 2.359 -12.583 1.00 86.94 108 TYR A O 1
ATOM 922 N N . TRP A 1 109 ? 11.752 0.138 -12.642 1.00 82.94 109 TRP A N 1
ATOM 923 C CA . TRP A 1 109 ? 12.421 -0.179 -11.367 1.00 82.94 109 TRP A CA 1
ATOM 924 C C . TRP A 1 109 ? 13.733 -0.961 -11.577 1.00 82.94 109 TRP A C 1
ATOM 926 O O . TRP A 1 109 ? 14.022 -1.925 -10.865 1.00 82.94 109 TRP A O 1
ATOM 936 N N . GLU A 1 110 ? 14.497 -0.621 -12.613 1.00 66.56 110 GLU A N 1
ATOM 937 C CA . GLU A 1 110 ? 15.788 -1.264 -12.913 1.00 66.56 110 GLU A CA 1
ATOM 938 C C . GLU A 1 110 ? 16.972 -0.552 -12.265 1.00 66.56 110 GLU A C 1
ATOM 940 O O . GLU A 1 110 ? 17.019 0.694 -12.327 1.00 66.56 110 GLU A O 1
#

Foldseek 3Di:
DDDDDDDDDDPPDDPPDDPPPPPPPPPPPPVVVVVVVVVVVVVVVVVVVVVVVVVLVVLPPPPCSVVVCVVCVVVCPVVVVLVVLLVVVVVCPPDDDDPVSDDPSCNPVD